Protein AF-A0A0A0KPF2-F1 (afdb_monomer)

Radius of gyration: 15.06 Å; Cα contacts (8 Å, |Δi|>4): 153; chains: 1; bounding box: 34×48×36 Å

Nearest PDB structures (foldseek):
  6j9a-assembly1_A  TM=6.956E-01  e=1.690E-03  Arabidopsis thaliana
  5z00-assembly1_M  TM=6.441E-01  e=2.298E-03  Arabidopsis thaliana
  6fas-assembly2_B  TM=6.500E-01  e=1.640E-02  Arabidopsis thaliana
  7bn9-assembly1_A  TM=4.782E-01  e=2.939E-01  Bacillus subtilis subsp. subtilis str. 168
  5n77-assembly1_E  TM=3.109E-01  e=9.735E+00  Escherichia coli

Mean predicted aligned error: 6.58 Å

Structure (mmCIF, N/CA/C/O backbone):
data_AF-A0A0A0KPF2-F1
#
_entry.id   AF-A0A0A0KPF2-F1
#
loop_
_atom_site.group_PDB
_atom_site.id
_atom_site.type_symbol
_atom_site.label_atom_id
_atom_site.label_alt_id
_atom_site.label_comp_id
_atom_site.label_asym_id
_atom_site.label_entity_id
_atom_site.label_seq_id
_atom_site.pdbx_PDB_ins_code
_atom_site.Cartn_x
_atom_site.Cartn_y
_atom_site.Cartn_z
_atom_site.occupancy
_atom_site.B_iso_or_equiv
_atom_site.auth_seq_id
_atom_site.auth_comp_id
_atom_site.auth_asym_id
_atom_site.auth_atom_id
_atom_site.pdbx_PDB_mode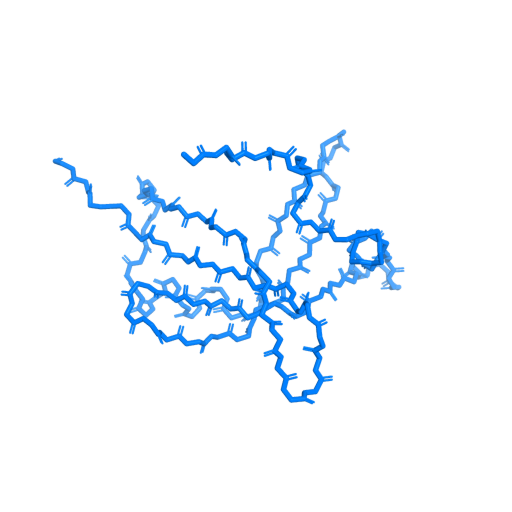l_num
ATOM 1 N N . MET A 1 1 ? 12.315 -27.575 3.3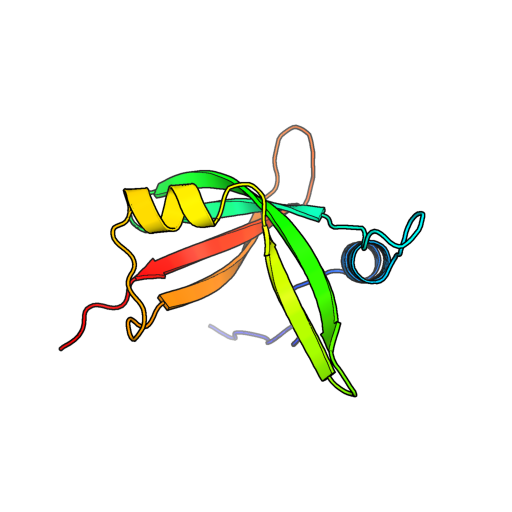94 1.00 36.44 1 MET A N 1
ATOM 2 C CA . MET A 1 1 ? 12.464 -26.263 2.729 1.00 36.44 1 MET A CA 1
ATOM 3 C C . MET A 1 1 ? 13.186 -25.345 3.704 1.00 36.44 1 MET A C 1
ATOM 5 O O . MET A 1 1 ? 12.711 -25.205 4.821 1.00 36.44 1 MET A O 1
ATOM 9 N N . ASN A 1 2 ? 14.367 -24.834 3.345 1.00 40.12 2 ASN A N 1
ATOM 10 C CA . ASN A 1 2 ? 15.137 -23.899 4.174 1.00 40.12 2 ASN A CA 1
ATOM 11 C C . ASN A 1 2 ? 14.712 -22.476 3.804 1.00 40.12 2 ASN A C 1
ATOM 13 O O . ASN A 1 2 ? 15.185 -21.941 2.803 1.00 40.12 2 ASN A O 1
ATOM 17 N N . THR A 1 3 ? 13.802 -21.877 4.566 1.00 47.66 3 THR A N 1
ATOM 18 C CA . THR A 1 3 ? 13.410 -20.482 4.347 1.00 47.66 3 THR A CA 1
ATOM 19 C C . THR A 1 3 ? 14.468 -19.591 4.989 1.00 47.66 3 THR A C 1
ATOM 21 O O . THR A 1 3 ? 14.505 -19.431 6.207 1.00 47.66 3 THR A O 1
ATOM 24 N N . LYS A 1 4 ? 15.391 -19.065 4.180 1.00 47.12 4 LYS A N 1
ATOM 25 C CA . LYS A 1 4 ? 16.388 -18.094 4.640 1.00 47.12 4 LYS A CA 1
ATOM 26 C C . LYS A 1 4 ? 15.697 -16.731 4.699 1.00 47.12 4 LYS A C 1
ATOM 28 O O . LYS A 1 4 ? 15.298 -16.212 3.663 1.00 47.12 4 LYS A O 1
ATOM 33 N N . LEU A 1 5 ? 15.518 -16.178 5.898 1.00 54.41 5 LEU A N 1
ATOM 34 C CA . LEU A 1 5 ? 15.083 -14.792 6.062 1.00 54.41 5 LEU A CA 1
ATOM 35 C C . LEU A 1 5 ? 16.205 -13.893 5.524 1.00 54.41 5 LEU A C 1
ATOM 37 O O . LEU A 1 5 ? 17.283 -13.839 6.111 1.00 54.41 5 LEU A O 1
ATOM 41 N N . LEU A 1 6 ? 15.983 -13.284 4.360 1.00 58.50 6 LEU A N 1
ATOM 42 C CA . LEU A 1 6 ? 17.007 -12.518 3.640 1.00 58.50 6 LEU A CA 1
ATOM 43 C C . LEU A 1 6 ? 17.134 -11.076 4.151 1.00 58.50 6 LEU A C 1
ATOM 45 O O . LEU A 1 6 ? 18.211 -10.501 4.052 1.00 58.50 6 LEU A O 1
ATOM 49 N N . SER A 1 7 ? 16.060 -10.510 4.706 1.00 60.56 7 SER A N 1
ATOM 50 C CA . SER A 1 7 ? 16.003 -9.134 5.203 1.00 60.56 7 SER A CA 1
ATOM 51 C C . SER A 1 7 ? 14.781 -8.947 6.110 1.00 60.56 7 SER A C 1
ATOM 53 O O . SER A 1 7 ? 13.773 -9.631 5.924 1.00 60.56 7 SER A O 1
ATOM 55 N N . PHE A 1 8 ? 14.872 -8.030 7.078 1.00 68.25 8 PHE A N 1
ATOM 56 C CA . PHE A 1 8 ? 13.711 -7.521 7.825 1.00 68.25 8 PHE A CA 1
ATOM 57 C C . PHE A 1 8 ? 13.046 -6.324 7.131 1.00 68.25 8 PHE A C 1
ATOM 59 O O . PHE A 1 8 ? 11.925 -5.964 7.487 1.00 68.25 8 PHE A O 1
ATOM 66 N N . ASP A 1 9 ? 13.711 -5.736 6.136 1.00 82.88 9 ASP A N 1
ATOM 67 C CA . ASP A 1 9 ? 13.198 -4.607 5.375 1.00 82.88 9 ASP A CA 1
ATOM 68 C C . ASP A 1 9 ? 12.483 -5.076 4.113 1.00 82.88 9 ASP A C 1
ATOM 70 O O . ASP A 1 9 ? 12.999 -5.875 3.326 1.00 82.88 9 ASP A O 1
ATOM 74 N N . PHE A 1 10 ? 11.270 -4.557 3.934 1.00 90.12 10 PHE A N 1
ATOM 75 C CA . PHE A 1 10 ? 10.444 -4.832 2.766 1.00 90.12 10 PHE A CA 1
ATOM 76 C C . PHE A 1 10 ? 10.821 -3.965 1.563 1.00 90.12 10 PHE A C 1
ATOM 78 O O . PHE A 1 10 ? 10.478 -4.336 0.445 1.00 90.12 10 PHE A O 1
ATOM 85 N N . ALA A 1 11 ? 11.480 -2.825 1.790 1.00 91.06 11 ALA A N 1
ATOM 86 C CA . ALA A 1 11 ? 11.893 -1.864 0.773 1.00 91.06 11 ALA A CA 1
ATOM 87 C C . ALA A 1 11 ? 13.375 -2.054 0.409 1.00 91.06 11 ALA A C 1
ATOM 89 O O . ALA A 1 11 ? 14.178 -2.451 1.254 1.00 91.06 11 ALA A O 1
ATOM 90 N N . THR A 1 12 ? 13.742 -1.768 -0.840 1.00 91.94 12 THR A N 1
ATOM 91 C CA . THR A 1 12 ? 15.148 -1.666 -1.256 1.00 91.94 12 THR A CA 1
ATOM 92 C C . THR A 1 12 ? 15.777 -0.380 -0.712 1.00 91.94 12 THR A C 1
ATOM 94 O O . THR A 1 12 ? 15.083 0.489 -0.178 1.00 91.94 12 THR A O 1
ATOM 97 N N . GLU A 1 13 ? 17.098 -0.246 -0.838 1.00 91.12 13 GLU A N 1
ATOM 98 C CA . GLU A 1 13 ? 17.807 0.990 -0.479 1.00 91.12 13 GLU A CA 1
ATOM 99 C C . GLU A 1 13 ? 17.274 2.184 -1.285 1.00 91.12 13 GLU A C 1
ATOM 101 O O . GLU A 1 13 ? 16.834 3.164 -0.693 1.00 91.12 13 GLU A O 1
ATOM 106 N N . GLU A 1 14 ? 17.166 2.041 -2.610 1.00 91.06 14 GLU A N 1
ATOM 107 C CA . GLU A 1 14 ? 16.601 3.063 -3.503 1.00 91.06 14 GLU A CA 1
ATOM 108 C C . GLU A 1 14 ? 15.158 3.441 -3.122 1.00 91.06 14 GLU A C 1
ATOM 110 O O . GLU A 1 14 ? 14.820 4.617 -2.990 1.00 91.06 14 GLU A O 1
ATOM 115 N N . GLU A 1 15 ? 14.291 2.457 -2.866 1.00 93.25 15 GLU A N 1
ATOM 116 C CA . GLU A 1 15 ? 12.916 2.718 -2.422 1.00 93.25 15 GLU A CA 1
ATOM 117 C C . GLU A 1 15 ? 12.877 3.432 -1.068 1.00 93.25 15 GLU A C 1
ATOM 119 O O . GLU A 1 15 ? 12.038 4.307 -0.845 1.00 93.25 15 GLU A O 1
ATOM 124 N N . SER A 1 16 ? 13.783 3.069 -0.161 1.00 91.31 16 SER A N 1
ATOM 125 C CA . SER A 1 16 ? 13.891 3.672 1.167 1.00 91.31 16 SER A CA 1
ATOM 126 C C . SER A 1 16 ? 14.369 5.119 1.097 1.00 91.31 16 SER A C 1
ATOM 128 O O . SER A 1 16 ? 13.862 5.960 1.848 1.00 91.31 16 SER A O 1
ATOM 130 N N . GLU A 1 17 ? 15.295 5.426 0.190 1.00 90.88 17 GLU A N 1
ATOM 131 C CA . GLU A 1 17 ? 15.733 6.788 -0.114 1.00 90.88 17 GLU A CA 1
ATOM 132 C C . GLU A 1 17 ? 14.558 7.613 -0.644 1.00 90.88 17 GLU A C 1
ATOM 134 O O . GLU A 1 17 ? 14.186 8.611 -0.020 1.00 90.88 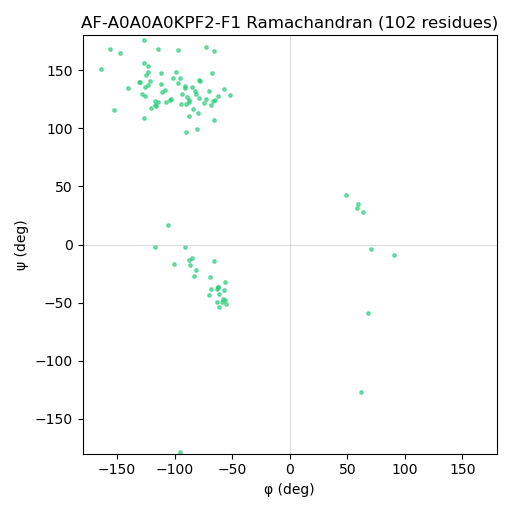17 GLU A O 1
ATOM 139 N N . LEU A 1 18 ? 13.869 7.129 -1.684 1.00 91.19 18 LEU A N 1
ATOM 140 C CA . LEU A 1 18 ? 12.696 7.792 -2.268 1.00 91.19 18 LEU A CA 1
ATOM 141 C C . LEU A 1 18 ? 11.573 8.029 -1.248 1.00 91.19 18 LEU A C 1
ATOM 143 O O . LEU A 1 18 ? 10.917 9.074 -1.260 1.00 91.19 18 LEU A O 1
ATOM 147 N N . LEU A 1 19 ? 11.338 7.067 -0.353 1.00 91.31 19 LEU A N 1
ATOM 148 C CA . LEU A 1 19 ? 10.359 7.177 0.729 1.00 91.31 19 LEU A CA 1
ATOM 149 C C . LEU A 1 19 ? 10.778 8.191 1.803 1.00 91.31 19 LEU A C 1
ATOM 151 O O . LEU A 1 19 ? 9.912 8.769 2.464 1.00 91.31 19 LEU A O 1
ATOM 155 N N . SER A 1 20 ? 12.080 8.407 1.987 1.00 87.69 20 SER A N 1
ATOM 156 C CA . SER A 1 20 ? 12.638 9.346 2.967 1.00 87.69 20 SER A CA 1
ATOM 157 C C . SER A 1 20 ? 12.757 10.776 2.425 1.00 87.69 20 SER A C 1
ATOM 159 O O . SER A 1 20 ? 12.858 11.727 3.209 1.00 87.69 20 SER A O 1
ATOM 161 N N . GLU A 1 21 ? 12.703 10.952 1.105 1.00 82.38 21 GLU A N 1
ATOM 162 C CA . GLU A 1 21 ? 12.784 12.250 0.445 1.00 82.38 21 GLU A CA 1
ATOM 163 C C . GLU A 1 21 ? 11.575 13.165 0.714 1.00 82.38 21 GLU A C 1
ATOM 165 O O . GLU A 1 21 ? 10.414 12.758 0.847 1.00 82.38 21 GLU A O 1
ATOM 170 N N . GLN A 1 22 ? 11.849 14.470 0.747 1.00 74.38 22 GLN A N 1
ATOM 171 C CA . GLN A 1 22 ? 10.837 15.517 0.870 1.00 74.38 22 GLN A CA 1
ATOM 172 C C . GLN A 1 22 ? 11.035 16.554 -0.229 1.00 74.38 22 GLN A C 1
ATOM 174 O O . GLN A 1 22 ? 12.119 17.108 -0.378 1.00 74.38 22 GLN A O 1
ATOM 179 N N . GLU A 1 23 ? 9.964 16.875 -0.946 1.00 60.19 23 GLU A N 1
ATOM 180 C CA . GLU A 1 23 ? 9.950 17.909 -1.973 1.00 60.19 23 GLU A CA 1
ATOM 181 C C . GLU A 1 23 ? 8.992 19.025 -1.548 1.00 60.19 23 GLU A C 1
ATOM 183 O O . GLU A 1 23 ? 7.802 18.795 -1.349 1.00 60.19 23 GLU A O 1
ATOM 188 N N . ASN A 1 24 ? 9.491 20.254 -1.377 1.00 58.50 24 ASN A N 1
ATOM 189 C CA . ASN A 1 24 ? 8.664 21.431 -1.065 1.00 58.50 24 ASN A CA 1
ATOM 190 C C . ASN A 1 24 ? 7.669 21.225 0.101 1.00 58.50 24 ASN A C 1
ATOM 192 O O . ASN A 1 24 ? 6.520 21.656 0.032 1.00 58.50 24 ASN A O 1
ATOM 196 N N . LYS A 1 25 ? 8.114 20.571 1.188 1.00 62.12 25 LYS A N 1
ATOM 197 C CA . LYS A 1 25 ? 7.309 20.174 2.371 1.00 62.12 25 LYS A CA 1
ATOM 198 C C . LYS A 1 25 ? 6.292 19.049 2.127 1.00 62.12 25 LYS A C 1
ATOM 200 O O . LYS A 1 25 ? 5.684 18.576 3.087 1.00 62.12 25 LYS A O 1
ATOM 205 N N . ASN A 1 26 ? 6.148 18.569 0.895 1.00 65.44 26 ASN A N 1
ATOM 206 C CA . ASN A 1 26 ? 5.416 17.352 0.582 1.00 65.44 26 ASN A CA 1
ATOM 207 C C . ASN A 1 26 ? 6.374 16.162 0.625 1.00 65.44 26 ASN A C 1
ATOM 209 O O . ASN A 1 26 ? 7.360 16.095 -0.102 1.00 65.44 26 ASN A O 1
ATOM 213 N N . LYS A 1 27 ? 6.077 15.188 1.484 1.00 68.69 27 LYS A N 1
ATOM 214 C CA . LYS A 1 27 ? 6.820 13.923 1.508 1.00 68.69 27 LYS A CA 1
ATOM 215 C C . LYS A 1 27 ? 6.630 13.220 0.161 1.00 68.69 27 LYS A C 1
ATOM 217 O O . LYS A 1 27 ? 5.470 13.064 -0.269 1.00 68.69 27 LYS A O 1
ATOM 222 N N . ARG A 1 28 ? 7.734 12.833 -0.490 1.00 80.75 28 ARG A N 1
ATOM 223 C CA . ARG A 1 28 ? 7.686 11.973 -1.678 1.00 80.75 28 ARG A CA 1
ATOM 224 C C . ARG A 1 28 ? 7.164 10.593 -1.269 1.00 80.75 28 ARG A C 1
ATOM 226 O O . ARG A 1 28 ? 6.953 10.286 -0.094 1.00 80.75 28 ARG A O 1
ATOM 233 N N . GLY A 1 29 ? 6.803 9.816 -2.272 1.00 89.25 29 GLY A N 1
ATOM 234 C CA . GLY A 1 29 ? 6.311 8.463 -2.106 1.00 89.25 29 GLY A CA 1
ATOM 235 C C . GLY A 1 29 ? 6.545 7.680 -3.379 1.00 89.25 29 GLY A C 1
ATOM 236 O O . GLY A 1 29 ? 6.842 8.263 -4.424 1.00 89.25 29 GLY A O 1
ATOM 237 N N . ILE A 1 30 ? 6.373 6.374 -3.279 1.00 93.38 30 ILE A N 1
ATOM 238 C CA . ILE A 1 30 ? 6.458 5.456 -4.411 1.00 93.38 30 ILE A CA 1
ATOM 239 C C . ILE A 1 30 ? 5.070 4.889 -4.697 1.00 93.38 30 ILE A C 1
ATOM 241 O O . ILE A 1 30 ? 4.246 4.739 -3.791 1.00 93.38 30 ILE A O 1
ATOM 245 N N . ASN A 1 31 ? 4.784 4.608 -5.964 1.00 93.75 31 ASN A N 1
ATOM 246 C CA . ASN A 1 31 ? 3.529 3.977 -6.353 1.00 93.75 31 ASN A CA 1
ATOM 247 C C . ASN A 1 31 ? 3.697 2.461 -6.283 1.00 93.75 31 ASN A C 1
ATOM 249 O O . ASN A 1 31 ? 4.393 1.871 -7.107 1.00 93.75 31 ASN A O 1
ATOM 253 N N . VAL A 1 32 ? 3.024 1.837 -5.324 1.00 95.06 32 VAL A N 1
ATOM 254 C CA . VAL A 1 32 ? 2.995 0.382 -5.165 1.00 95.06 32 VAL A CA 1
ATOM 255 C C . VAL A 1 32 ? 1.689 -0.164 -5.717 1.00 95.06 32 VAL A C 1
ATOM 257 O O . VAL A 1 32 ? 0.633 0.464 -5.593 1.00 95.06 32 VAL A O 1
ATOM 260 N N . MET A 1 33 ? 1.761 -1.333 -6.341 1.00 95.38 33 MET A N 1
ATOM 261 C CA . MET A 1 33 ? 0.566 -2.076 -6.717 1.00 95.38 33 MET A CA 1
ATOM 262 C C . MET A 1 33 ? 0.077 -2.849 -5.494 1.00 95.38 33 MET A C 1
ATOM 264 O O . MET A 1 33 ? 0.861 -3.470 -4.779 1.00 95.38 33 MET A O 1
ATOM 268 N N . VAL A 1 34 ? -1.216 -2.748 -5.225 1.00 95.25 34 VAL A N 1
ATOM 269 C CA . VAL A 1 34 ? -1.898 -3.414 -4.126 1.00 95.25 34 VAL A CA 1
ATOM 270 C C . VAL A 1 34 ? -2.870 -4.419 -4.718 1.00 95.25 34 VAL A C 1
ATOM 272 O O . VAL A 1 34 ? -3.744 -4.033 -5.491 1.00 95.25 34 VAL A O 1
ATOM 275 N N . LEU A 1 35 ? -2.721 -5.682 -4.337 1.00 94.88 35 LEU A N 1
ATOM 276 C CA . LEU A 1 35 ? -3.623 -6.773 -4.677 1.00 94.88 35 LEU A CA 1
ATOM 277 C C . LEU A 1 35 ? -4.497 -7.085 -3.461 1.00 94.88 35 LEU A C 1
ATOM 279 O O . LEU A 1 35 ? -3.974 -7.323 -2.372 1.00 94.88 35 LEU A O 1
ATOM 283 N N . ASP A 1 36 ? -5.814 -7.071 -3.621 1.00 90.00 36 ASP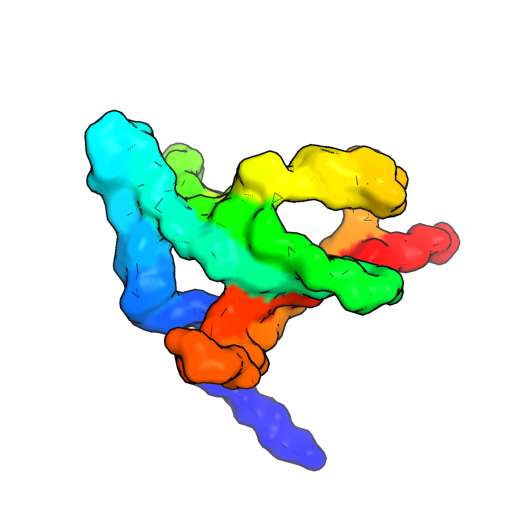 A N 1
ATOM 284 C CA . ASP A 1 36 ? -6.733 -7.429 -2.537 1.00 90.00 36 ASP A CA 1
ATOM 285 C C . ASP A 1 36 ? -7.181 -8.900 -2.570 1.00 90.00 36 ASP A C 1
ATOM 287 O O . ASP A 1 36 ? -6.745 -9.703 -3.397 1.00 90.00 36 ASP A O 1
ATOM 291 N N . ASP A 1 37 ? -8.044 -9.262 -1.624 1.00 84.38 37 ASP A N 1
ATOM 292 C CA . ASP A 1 37 ? -8.533 -10.620 -1.382 1.00 84.38 37 ASP A CA 1
ATOM 293 C C . ASP A 1 37 ? -9.396 -11.194 -2.517 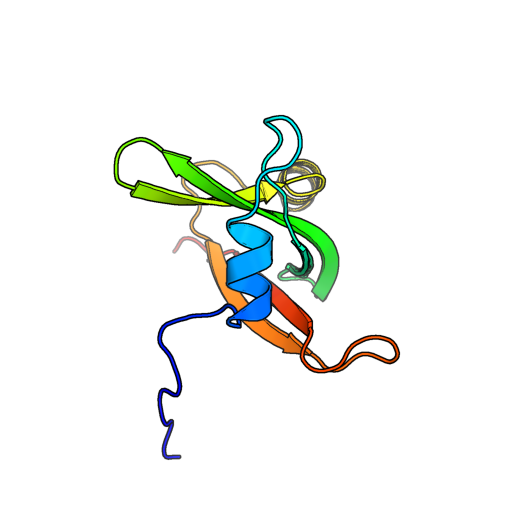1.00 84.38 37 ASP A C 1
ATOM 295 O O . ASP A 1 37 ? -9.593 -12.408 -2.582 1.00 84.38 37 ASP A O 1
ATOM 299 N N . VAL A 1 38 ? -9.865 -10.353 -3.443 1.00 88.06 38 VAL A N 1
ATOM 300 C CA . VAL A 1 38 ? -10.548 -10.782 -4.674 1.00 88.06 38 VAL A CA 1
ATOM 301 C C . VAL A 1 38 ? -9.671 -10.632 -5.918 1.00 88.06 38 VAL A C 1
ATOM 303 O O . VAL A 1 38 ? -10.181 -10.691 -7.038 1.00 88.06 38 VAL A O 1
ATOM 306 N N . LEU A 1 39 ? -8.358 -10.479 -5.723 1.00 89.62 39 LEU A N 1
ATOM 307 C CA . LEU A 1 39 ? -7.340 -10.362 -6.767 1.00 89.62 39 LEU A CA 1
ATOM 308 C C . LEU A 1 39 ? -7.494 -9.114 -7.648 1.00 89.62 39 LEU A C 1
ATOM 310 O O . LEU A 1 39 ? -7.094 -9.121 -8.812 1.00 89.62 39 LEU A O 1
ATOM 314 N N . GLU A 1 40 ? -8.066 -8.034 -7.116 1.00 92.94 40 GLU A N 1
ATOM 315 C CA . GLU A 1 40 ? -8.123 -6.766 -7.836 1.00 92.94 40 GLU A CA 1
ATOM 316 C C . GLU A 1 40 ? -6.863 -5.937 -7.568 1.00 92.94 40 GLU A C 1
ATOM 318 O O . GLU A 1 40 ? -6.532 -5.637 -6.420 1.00 92.94 40 GLU A O 1
ATOM 323 N N . GLU A 1 41 ? -6.172 -5.550 -8.642 1.00 93.25 41 GLU A N 1
ATOM 324 C CA . GLU A 1 41 ? -4.971 -4.716 -8.581 1.00 93.25 41 GLU A CA 1
ATOM 325 C C . GLU A 1 41 ? -5.329 -3.222 -8.537 1.00 93.25 41 GLU A C 1
ATOM 327 O O . GLU A 1 41 ? -6.174 -2.727 -9.292 1.00 93.25 41 GLU A O 1
ATOM 332 N N . ARG A 1 42 ? -4.662 -2.471 -7.656 1.00 92.94 42 ARG A N 1
ATOM 333 C CA . ARG A 1 42 ? -4.821 -1.018 -7.514 1.00 92.94 42 ARG A CA 1
ATOM 334 C C . ARG A 1 42 ? -3.488 -0.341 -7.265 1.00 92.94 42 ARG A C 1
ATOM 336 O O . ARG A 1 42 ? -2.733 -0.744 -6.389 1.00 92.94 42 ARG A O 1
ATOM 343 N N . MET A 1 43 ? -3.240 0.759 -7.965 1.00 94.19 43 MET A N 1
ATOM 344 C CA . MET A 1 43 ? -2.082 1.605 -7.685 1.00 94.19 43 MET A CA 1
ATOM 345 C C . MET A 1 43 ? -2.352 2.487 -6.466 1.00 94.19 43 MET A C 1
ATOM 347 O O . MET A 1 43 ? -3.347 3.209 -6.418 1.00 94.19 43 MET A O 1
ATOM 351 N N . VAL A 1 44 ? -1.468 2.435 -5.475 1.00 95.06 44 VAL A N 1
ATOM 352 C CA . VAL A 1 44 ? -1.558 3.193 -4.222 1.00 95.06 44 VAL A CA 1
ATOM 353 C C . VAL A 1 44 ? -0.226 3.888 -3.976 1.00 95.06 44 VAL A C 1
ATOM 355 O O . VAL A 1 44 ? 0.840 3.320 -4.197 1.00 95.06 44 VAL A O 1
ATOM 358 N N . CYS A 1 45 ? -0.271 5.130 -3.500 1.00 94.69 45 CYS A N 1
ATOM 359 C CA . CYS A 1 45 ? 0.948 5.841 -3.135 1.00 94.69 45 CYS A CA 1
ATOM 360 C C . CYS A 1 45 ? 1.352 5.451 -1.709 1.00 94.69 45 CYS A C 1
ATOM 362 O O . CYS A 1 45 ? 0.617 5.729 -0.760 1.00 94.69 45 CYS A O 1
ATOM 364 N N . LEU A 1 46 ? 2.514 4.821 -1.559 1.00 95.25 46 LEU A N 1
ATOM 365 C CA . LEU A 1 46 ? 3.138 4.548 -0.271 1.00 95.25 46 LEU A CA 1
ATOM 366 C C . LEU A 1 46 ? 4.026 5.731 0.113 1.00 95.25 46 LEU A C 1
ATOM 368 O O . LEU A 1 46 ? 4.901 6.141 -0.651 1.00 95.25 46 LEU A O 1
ATOM 372 N N . LYS A 1 47 ? 3.816 6.271 1.313 1.00 92.81 47 LYS A N 1
ATOM 373 C CA . LYS A 1 47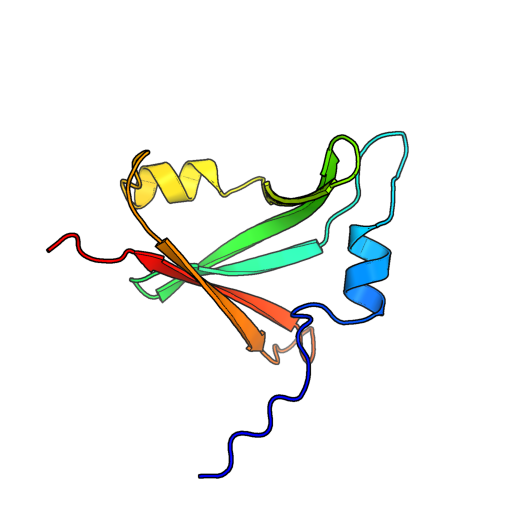 ? 4.651 7.333 1.887 1.00 92.81 47 LYS A CA 1
ATOM 374 C C . LYS A 1 47 ? 5.212 6.911 3.229 1.00 92.81 47 LYS A C 1
ATOM 376 O O . LYS A 1 47 ? 4.524 6.242 3.995 1.00 92.81 47 LYS A O 1
ATOM 381 N N . LYS A 1 48 ? 6.411 7.387 3.560 1.00 91.50 48 LYS A N 1
ATOM 382 C CA . LYS A 1 48 ? 6.988 7.256 4.899 1.00 91.50 48 LYS A CA 1
ATOM 383 C C . LYS A 1 48 ? 6.900 8.589 5.624 1.00 91.50 48 LYS A C 1
ATOM 385 O O . LYS A 1 48 ? 7.313 9.630 5.120 1.00 91.50 48 LYS A O 1
ATOM 390 N N . TRP A 1 49 ? 6.282 8.597 6.796 1.00 88.12 49 TRP A N 1
ATOM 391 C CA . TRP A 1 49 ? 6.043 9.790 7.590 1.00 88.12 49 TRP A CA 1
ATOM 392 C C . TRP A 1 49 ? 6.781 9.701 8.919 1.00 88.12 49 TRP A C 1
ATOM 394 O O . TRP A 1 49 ? 6.511 8.826 9.728 1.00 88.12 49 TRP A O 1
ATOM 404 N N . LYS A 1 50 ? 7.636 10.686 9.198 1.00 84.00 50 LYS A N 1
ATOM 405 C CA . LYS A 1 50 ? 8.131 10.916 10.557 1.00 84.00 50 LYS A CA 1
ATOM 406 C C . LYS A 1 50 ? 7.038 11.550 11.424 1.00 84.00 50 LYS A C 1
ATOM 408 O O . LYS A 1 50 ? 6.531 12.616 11.059 1.00 84.00 50 LYS A O 1
ATOM 413 N N . ILE A 1 51 ? 6.674 10.896 12.526 1.00 82.00 51 ILE A N 1
ATOM 414 C CA . ILE A 1 51 ? 5.745 11.390 13.551 1.00 82.00 51 ILE A CA 1
ATOM 415 C C . ILE A 1 51 ? 6.458 11.293 14.904 1.00 82.00 51 ILE A C 1
ATOM 417 O O . ILE A 1 51 ? 6.700 10.204 15.421 1.00 82.00 51 ILE A O 1
ATOM 421 N N . GLY A 1 52 ? 6.822 12.445 15.476 1.00 83.75 52 GLY A N 1
ATOM 422 C CA . GLY A 1 52 ? 7.652 12.498 16.681 1.00 83.75 52 GLY A CA 1
ATOM 423 C C . GLY A 1 52 ? 9.032 11.874 16.445 1.00 83.75 52 GLY A C 1
ATOM 424 O O . GLY A 1 52 ? 9.735 12.243 15.501 1.00 83.75 52 GLY A O 1
ATOM 425 N N . SER A 1 53 ? 9.417 10.930 17.305 1.00 84.75 53 SER A N 1
ATOM 426 C CA . SER A 1 53 ? 10.627 10.113 17.144 1.00 84.75 53 SER A CA 1
ATOM 427 C C . SER A 1 53 ? 10.424 8.882 16.255 1.00 84.75 53 SER A C 1
ATOM 429 O O . SER A 1 53 ? 11.409 8.250 15.887 1.00 84.75 53 SER A O 1
ATOM 431 N N . GLY A 1 54 ? 9.176 8.541 15.921 1.00 84.94 54 GLY A N 1
ATOM 432 C CA . GLY A 1 54 ? 8.829 7.355 15.148 1.00 84.94 54 GLY A CA 1
ATOM 433 C C . GLY A 1 54 ? 8.641 7.630 13.660 1.00 84.94 54 GLY A C 1
ATOM 434 O O . GLY A 1 54 ? 8.506 8.772 13.208 1.00 84.94 54 GLY A O 1
ATOM 435 N N . GLU A 1 55 ? 8.585 6.542 12.903 1.00 85.94 55 GLU A N 1
ATOM 436 C CA . GLU A 1 55 ? 8.294 6.533 11.475 1.00 85.94 55 GLU A CA 1
ATOM 437 C C . GLU A 1 55 ? 7.087 5.629 11.229 1.00 85.94 55 GLU A C 1
ATOM 439 O O . GLU A 1 55 ? 6.973 4.555 11.815 1.00 85.94 55 GLU A O 1
ATOM 444 N N . VAL A 1 56 ? 6.171 6.072 10.377 1.00 89.31 56 VAL A N 1
ATOM 445 C CA . VAL A 1 56 ? 4.983 5.315 9.975 1.00 89.31 56 VAL A CA 1
ATOM 446 C C . VAL A 1 56 ? 4.857 5.322 8.465 1.00 89.31 56 VAL A C 1
ATOM 448 O O . VAL A 1 56 ? 5.083 6.342 7.816 1.00 89.31 56 VAL A O 1
ATOM 451 N N . TYR A 1 57 ? 4.472 4.181 7.909 1.00 91.19 57 TYR A N 1
ATOM 452 C CA . TYR A 1 57 ? 4.138 4.059 6.499 1.00 91.19 57 TYR A CA 1
ATOM 453 C C . TYR A 1 57 ? 2.644 4.315 6.294 1.00 91.19 57 TYR A C 1
ATOM 455 O O . TYR A 1 57 ? 1.809 3.839 7.061 1.00 91.19 57 TYR A O 1
ATOM 463 N N . CYS A 1 58 ? 2.306 5.084 5.264 1.00 92.06 58 CYS A N 1
ATOM 464 C CA . CYS A 1 58 ? 0.940 5.489 4.957 1.00 92.06 58 CYS A CA 1
ATOM 465 C C . CYS A 1 58 ? 0.591 5.120 3.513 1.00 92.06 58 CYS A C 1
ATOM 467 O O . CYS A 1 58 ? 1.303 5.509 2.585 1.00 92.06 58 CYS A O 1
ATOM 469 N N . LEU A 1 59 ? -0.529 4.418 3.335 1.00 93.31 59 LEU A N 1
ATOM 470 C CA . LEU A 1 59 ? -1.143 4.144 2.037 1.00 93.31 59 LEU A CA 1
ATOM 471 C C . LEU A 1 59 ? -2.094 5.293 1.672 1.00 93.31 59 LEU A C 1
ATOM 473 O O . LEU A 1 59 ? -3.003 5.618 2.432 1.00 93.31 59 LEU A O 1
ATOM 477 N N . MET A 1 60 ? -1.871 5.928 0.520 1.00 90.56 60 MET A N 1
ATOM 478 C CA . MET A 1 60 ? -2.511 7.187 0.111 1.00 90.56 60 MET A CA 1
ATOM 479 C C . MET A 1 60 ? -3.188 7.094 -1.274 1.00 90.56 60 MET A C 1
ATOM 481 O O . MET A 1 60 ? -3.081 6.093 -1.982 1.00 90.56 60 MET A O 1
ATOM 485 N N . THR A 1 61 ? -3.870 8.174 -1.680 1.00 87.25 61 THR A N 1
ATOM 486 C CA . THR A 1 61 ? -4.536 8.393 -2.989 1.00 87.25 61 THR A CA 1
ATOM 487 C C . THR A 1 61 ? -5.759 7.510 -3.253 1.00 87.25 61 THR A C 1
ATOM 489 O O . THR A 1 61 ? -6.854 8.036 -3.429 1.00 87.25 61 THR A O 1
ATOM 492 N N . HIS A 1 62 ? -5.613 6.186 -3.234 1.00 90.06 62 HIS A N 1
ATOM 493 C CA . HIS A 1 62 ? -6.690 5.235 -3.553 1.00 90.06 62 HIS A CA 1
ATOM 494 C C . HIS A 1 62 ? -7.091 4.330 -2.382 1.00 90.06 62 HIS A C 1
ATOM 496 O O . HIS A 1 62 ? -8.051 3.569 -2.498 1.00 90.06 62 HIS A O 1
ATOM 502 N N . TRP A 1 63 ? -6.413 4.461 -1.237 1.00 91.81 63 TRP A N 1
ATOM 503 C CA . TRP A 1 63 ? -6.700 3.687 -0.028 1.00 91.81 63 TRP A CA 1
ATOM 504 C C . TRP A 1 63 ? -8.165 3.805 0.427 1.00 91.81 63 TRP A C 1
ATOM 506 O O . TRP A 1 63 ? -8.835 2.790 0.578 1.00 91.81 63 TRP A O 1
ATOM 516 N N . ASN A 1 64 ? -8.700 5.024 0.563 1.00 91.38 64 ASN A N 1
ATOM 517 C CA . ASN A 1 64 ? -10.073 5.224 1.054 1.00 91.38 64 ASN A CA 1
ATOM 518 C C . ASN A 1 64 ? -11.127 4.586 0.137 1.00 91.38 64 ASN A C 1
ATOM 520 O O . ASN A 1 64 ? -12.036 3.918 0.617 1.00 91.38 64 ASN A O 1
ATOM 524 N N . SER A 1 65 ? -10.969 4.722 -1.184 1.00 91.25 65 SER A N 1
ATOM 525 C CA . SER A 1 65 ? -11.879 4.095 -2.153 1.00 91.25 65 SER A CA 1
ATOM 526 C C . SER A 1 65 ? -11.858 2.568 -2.049 1.00 91.25 65 SER A C 1
ATOM 528 O O . SER A 1 65 ? -12.895 1.921 -2.184 1.00 91.25 65 SER A O 1
ATOM 530 N N . MET A 1 66 ? -10.690 1.981 -1.786 1.00 89.88 66 MET A N 1
ATOM 531 C CA . MET A 1 66 ? -10.559 0.543 -1.575 1.00 89.88 66 MET A CA 1
ATOM 532 C C . MET A 1 66 ? -11.199 0.104 -0.252 1.00 89.88 66 MET A C 1
ATOM 534 O O . MET A 1 66 ? -11.934 -0.879 -0.243 1.00 89.88 66 MET A O 1
ATOM 538 N N . VAL A 1 67 ? -10.987 0.852 0.836 1.00 90.81 67 VAL A N 1
ATOM 539 C CA . VAL A 1 67 ? -11.637 0.622 2.139 1.00 90.81 67 VAL A CA 1
ATOM 540 C C . VAL A 1 67 ? -13.158 0.622 1.997 1.00 90.81 67 VAL A C 1
ATOM 542 O O . VAL A 1 67 ? -13.811 -0.312 2.460 1.00 90.81 67 VAL A O 1
ATOM 545 N N . GLU A 1 68 ? -13.718 1.612 1.301 1.00 92.19 68 GLU A N 1
ATOM 546 C CA . GLU A 1 68 ? -15.156 1.701 1.028 1.00 92.19 68 GLU A CA 1
ATOM 547 C C . GLU A 1 68 ? -15.647 0.525 0.177 1.00 92.19 68 GLU A C 1
ATOM 549 O O . GLU A 1 68 ? -16.611 -0.146 0.549 1.00 92.19 68 GLU A O 1
ATOM 554 N N . LYS A 1 69 ? -14.959 0.220 -0.932 1.00 90.94 69 LYS A N 1
ATOM 555 C CA . LYS A 1 69 ? -15.336 -0.871 -1.845 1.00 90.94 69 LYS A CA 1
ATOM 556 C C . LYS A 1 69 ? -15.297 -2.243 -1.168 1.00 90.94 69 LYS A C 1
ATOM 558 O O . LYS A 1 69 ? -16.131 -3.094 -1.470 1.00 90.94 69 LYS A O 1
ATOM 563 N N . ARG A 1 70 ? -14.330 -2.469 -0.277 1.00 88.75 70 ARG A N 1
ATOM 564 C CA . ARG A 1 70 ? -14.145 -3.735 0.451 1.00 88.75 70 ARG A CA 1
ATOM 565 C C . ARG A 1 70 ? -14.888 -3.781 1.783 1.00 88.75 70 ARG A C 1
ATOM 567 O O . ARG A 1 70 ? -14.863 -4.805 2.459 1.00 88.75 70 ARG A O 1
ATOM 574 N N . GLY A 1 71 ? -15.566 -2.695 2.158 1.00 89.56 71 GLY A N 1
ATOM 575 C CA . GLY A 1 71 ? -16.295 -2.605 3.418 1.00 89.56 71 GLY A CA 1
ATOM 576 C C . GLY A 1 71 ? -15.395 -2.816 4.636 1.00 89.56 71 GLY A C 1
ATOM 577 O O . GLY A 1 71 ? -15.839 -3.428 5.608 1.00 89.56 71 GLY A O 1
ATOM 578 N N . LEU A 1 72 ? -14.139 -2.357 4.562 1.00 89.50 72 LEU A N 1
ATOM 579 C CA . LEU A 1 72 ? -13.203 -2.402 5.682 1.00 89.50 72 LEU A CA 1
ATOM 580 C C . LEU A 1 72 ? -13.640 -1.402 6.756 1.00 89.50 72 LEU A C 1
ATOM 582 O O . LEU A 1 72 ? -13.950 -0.246 6.459 1.00 89.50 72 LEU A O 1
ATOM 586 N N . LYS A 1 73 ? -13.674 -1.845 8.013 1.00 90.94 73 LYS A N 1
ATOM 587 C CA . LYS A 1 73 ? -14.129 -1.043 9.156 1.00 90.94 73 LYS A CA 1
ATOM 588 C C . LYS A 1 73 ? -13.058 -0.949 10.233 1.00 90.94 73 LYS A C 1
ATOM 590 O O . LYS A 1 73 ? -12.221 -1.830 10.393 1.00 90.94 73 LYS A O 1
ATOM 595 N N . SER A 1 74 ? -13.114 0.129 11.012 1.00 91.31 74 SER A N 1
ATOM 596 C CA . SER A 1 74 ? -12.266 0.273 12.196 1.00 91.31 74 SER A CA 1
ATOM 597 C C . SER A 1 74 ? -12.480 -0.901 13.154 1.00 91.31 74 SER A C 1
ATOM 599 O O . SER A 1 74 ? -13.621 -1.246 13.457 1.00 91.31 74 SER A O 1
ATOM 601 N N . GLY A 1 75 ? -11.383 -1.466 13.657 1.00 90.19 75 GLY A N 1
ATOM 602 C CA . GLY A 1 75 ? -11.391 -2.641 14.531 1.00 90.19 75 GLY A CA 1
ATOM 603 C C . GLY A 1 75 ? -11.299 -3.976 13.792 1.00 90.19 75 GLY A C 1
ATOM 604 O O . GLY A 1 75 ? -11.103 -4.994 14.444 1.00 90.19 75 GLY A O 1
ATOM 605 N N . GLU A 1 76 ? -11.399 -3.986 12.460 1.00 89.56 76 GLU A N 1
ATOM 606 C CA . GLU A 1 76 ? -11.086 -5.178 11.674 1.00 89.56 76 GLU A CA 1
ATOM 607 C C . GLU A 1 76 ? -9.574 -5.333 11.512 1.00 89.56 76 GLU A C 1
ATOM 609 O O . GLU A 1 76 ? -8.844 -4.360 11.302 1.00 89.56 76 GLU A O 1
ATOM 614 N N . GLU A 1 77 ? -9.112 -6.578 11.581 1.00 90.62 77 GLU A N 1
ATOM 615 C CA . GLU A 1 77 ? -7.723 -6.917 11.317 1.00 90.62 77 GLU A CA 1
ATOM 616 C C . GLU A 1 77 ? -7.525 -7.251 9.838 1.00 90.62 77 GLU A C 1
ATOM 618 O O . GLU A 1 77 ? -8.282 -8.004 9.218 1.00 90.62 77 GLU A O 1
ATOM 623 N N . ILE A 1 78 ? -6.460 -6.690 9.276 1.00 90.69 78 ILE A N 1
ATOM 624 C CA . ILE A 1 78 ? -5.989 -6.991 7.930 1.00 90.69 78 ILE A CA 1
ATOM 625 C C . ILE A 1 78 ? -4.530 -7.413 8.017 1.00 90.69 78 ILE A C 1
ATOM 627 O O . ILE A 1 78 ? -3.765 -6.892 8.830 1.00 90.69 78 ILE A O 1
ATOM 631 N N . GLN A 1 79 ? -4.128 -8.330 7.150 1.00 91.88 79 GLN A N 1
ATOM 632 C CA . GLN A 1 79 ? -2.723 -8.614 6.914 1.00 91.88 79 GLN A CA 1
ATOM 633 C C . GLN A 1 79 ? -2.253 -7.859 5.682 1.00 91.88 79 GLN A C 1
ATOM 635 O O . GLN A 1 79 ? -2.950 -7.805 4.666 1.00 91.88 79 GLN A O 1
ATOM 640 N N . VAL A 1 80 ? -1.050 -7.305 5.784 1.00 92.50 80 VAL A N 1
ATOM 641 C CA . VAL A 1 80 ? -0.348 -6.664 4.678 1.00 92.50 80 VAL A CA 1
ATOM 642 C C . VAL A 1 80 ? 0.925 -7.453 4.431 1.00 92.50 80 VAL A C 1
ATOM 644 O O . VAL A 1 80 ? 1.774 -7.560 5.315 1.00 92.50 80 VAL A O 1
ATOM 647 N N . TRP A 1 81 ? 1.057 -7.995 3.230 1.00 93.81 81 TRP A N 1
ATOM 648 C CA . TRP A 1 81 ? 2.242 -8.726 2.798 1.00 93.81 81 TRP A CA 1
ATOM 649 C C . TRP A 1 81 ? 2.956 -7.920 1.728 1.00 93.81 81 TRP A C 1
ATOM 651 O O . TRP A 1 81 ? 2.303 -7.380 0.843 1.00 93.81 81 TRP A O 1
ATOM 661 N N . SER A 1 82 ? 4.282 -7.848 1.783 1.00 93.44 82 SER A N 1
ATOM 662 C CA . SER A 1 82 ? 5.075 -7.308 0.680 1.00 93.44 82 SER A CA 1
ATOM 663 C C . SER A 1 82 ? 5.557 -8.440 -0.219 1.00 93.44 82 SER A C 1
ATOM 665 O O . SER A 1 82 ? 5.877 -9.533 0.253 1.00 93.44 82 SER A O 1
ATOM 667 N N . PHE A 1 83 ? 5.602 -8.185 -1.521 1.00 93.12 83 PHE A N 1
ATOM 668 C CA . PHE A 1 83 ? 6.190 -9.091 -2.498 1.00 93.12 83 PHE A CA 1
ATOM 669 C C . PHE A 1 83 ? 6.811 -8.304 -3.652 1.00 93.12 83 PHE A C 1
ATOM 671 O O . PHE A 1 83 ? 6.571 -7.106 -3.813 1.00 93.12 83 PHE A O 1
ATOM 678 N N . ARG A 1 84 ? 7.648 -8.986 -4.435 1.00 93.12 84 ARG A N 1
ATOM 679 C CA . ARG A 1 84 ? 8.305 -8.433 -5.621 1.00 93.12 84 ARG A CA 1
ATOM 680 C C . ARG A 1 84 ? 7.681 -9.045 -6.863 1.00 93.12 84 ARG A C 1
ATOM 682 O O . ARG A 1 84 ? 7.489 -10.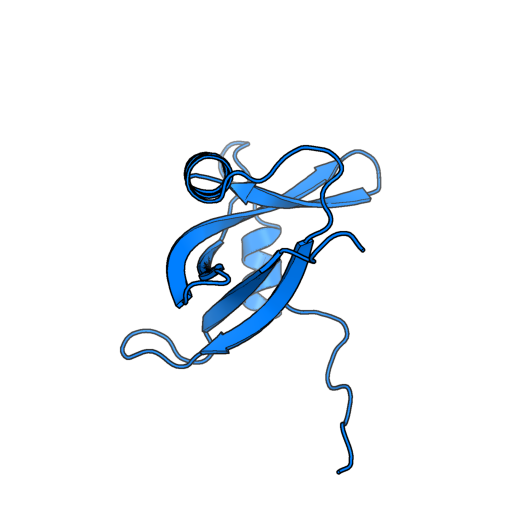261 -6.898 1.00 93.12 84 ARG A O 1
ATOM 689 N N . LYS A 1 85 ? 7.352 -8.211 -7.843 1.00 90.81 85 LYS A N 1
ATOM 690 C CA . LYS A 1 85 ? 6.814 -8.628 -9.138 1.00 90.81 85 LYS A CA 1
ATOM 691 C C . LYS A 1 85 ? 7.692 -8.038 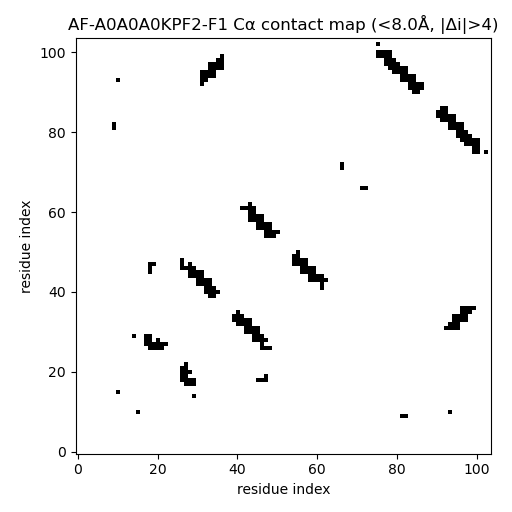-10.232 1.00 90.81 85 LYS A C 1
ATOM 693 O O . LYS A 1 85 ? 8.092 -6.881 -10.134 1.00 90.81 85 LYS A O 1
ATOM 698 N N . ASP A 1 86 ? 8.011 -8.853 -11.223 1.00 92.25 86 ASP A N 1
ATOM 699 C CA . ASP A 1 86 ? 8.650 -8.375 -12.441 1.00 92.25 86 ASP A CA 1
ATOM 700 C C . ASP A 1 86 ? 7.535 -8.107 -13.453 1.00 92.25 86 ASP A C 1
ATOM 702 O O . ASP A 1 86 ? 6.761 -9.015 -13.773 1.00 92.25 86 ASP A O 1
ATOM 706 N N . ASP A 1 87 ? 7.451 -6.867 -13.924 1.00 84.88 87 ASP A N 1
ATOM 707 C CA . ASP A 1 87 ? 6.489 -6.420 -14.929 1.00 84.88 87 ASP A CA 1
ATOM 708 C C . ASP A 1 87 ? 7.241 -6.011 -16.210 1.00 84.88 87 ASP A C 1
ATOM 710 O O . ASP A 1 87 ? 8.464 -5.871 -16.205 1.00 84.88 87 ASP A O 1
ATOM 714 N N . GLU A 1 88 ? 6.523 -5.801 -17.319 1.00 86.00 88 GLU A N 1
ATOM 715 C CA . GLU A 1 88 ? 7.134 -5.433 -18.613 1.00 86.00 88 GLU A CA 1
ATOM 716 C C . GLU A 1 88 ? 7.993 -4.157 -18.532 1.00 86.00 88 GLU A C 1
ATOM 718 O O . GLU A 1 88 ? 9.009 -4.053 -19.220 1.00 86.00 88 GLU A O 1
ATOM 723 N N . ASP A 1 89 ? 7.610 -3.224 -17.655 1.00 81.00 89 ASP A N 1
ATOM 724 C CA . ASP A 1 89 ? 8.238 -1.909 -17.505 1.00 81.00 89 ASP A CA 1
ATOM 725 C C . ASP A 1 89 ? 9.217 -1.811 -16.317 1.00 81.00 89 ASP A C 1
ATOM 727 O O . ASP A 1 89 ? 10.010 -0.870 -16.247 1.00 81.00 89 ASP A O 1
ATOM 731 N N . GLU A 1 90 ? 9.161 -2.739 -15.354 1.00 81.62 90 GLU A N 1
ATOM 732 C CA . GLU A 1 90 ? 9.859 -2.606 -14.069 1.00 81.62 90 GLU A CA 1
ATOM 733 C C . GLU A 1 90 ? 10.195 -3.979 -13.468 1.00 81.62 90 GLU A C 1
ATOM 735 O O . GLU A 1 90 ? 9.310 -4.754 -13.097 1.00 81.62 90 GLU A O 1
ATOM 740 N N . ALA A 1 91 ? 11.489 -4.277 -13.333 1.00 86.88 91 ALA A N 1
ATOM 741 C CA . ALA A 1 91 ? 11.946 -5.457 -12.607 1.00 86.88 91 ALA A CA 1
ATOM 742 C C . ALA A 1 91 ? 11.883 -5.211 -11.092 1.00 86.88 91 ALA A C 1
ATOM 744 O O . ALA A 1 91 ? 12.251 -4.143 -10.608 1.00 86.88 91 ALA A O 1
ATOM 745 N N . HIS A 1 92 ? 11.477 -6.230 -10.337 1.00 89.62 92 HIS A N 1
ATOM 746 C CA . HIS A 1 92 ? 11.450 -6.258 -8.873 1.00 89.62 92 HIS A CA 1
ATOM 747 C C . HIS A 1 92 ? 10.608 -5.159 -8.210 1.00 89.62 92 HIS A C 1
ATOM 749 O O . HIS A 1 92 ? 10.868 -4.767 -7.064 1.00 89.62 92 HIS A O 1
ATOM 755 N N . ARG A 1 93 ? 9.541 -4.731 -8.886 1.00 92.62 93 ARG A N 1
ATOM 756 C CA . ARG A 1 93 ? 8.569 -3.764 -8.381 1.00 92.62 93 ARG A CA 1
ATOM 757 C C . ARG A 1 93 ? 8.042 -4.179 -7.006 1.00 92.62 93 ARG A C 1
ATOM 759 O O . ARG A 1 93 ? 7.550 -5.302 -6.831 1.00 92.62 93 ARG A O 1
ATOM 766 N N . LEU A 1 94 ? 8.085 -3.267 -6.031 1.00 94.62 94 LEU A N 1
ATOM 767 C CA . LEU A 1 94 ? 7.421 -3.468 -4.741 1.00 94.62 94 LEU A CA 1
ATOM 768 C C . LEU A 1 94 ? 5.898 -3.485 -4.908 1.00 94.62 94 LEU A C 1
ATOM 770 O O . LEU A 1 94 ? 5.279 -2.513 -5.353 1.00 94.62 94 LEU A O 1
ATOM 774 N N . CYS A 1 95 ? 5.293 -4.580 -4.462 1.00 95.69 95 CYS A N 1
ATOM 775 C CA . CYS A 1 95 ? 3.852 -4.777 -4.437 1.00 95.69 95 CYS A CA 1
ATOM 776 C C . CYS A 1 95 ? 3.396 -5.182 -3.032 1.00 95.69 95 CYS A C 1
ATOM 778 O O . CYS A 1 95 ? 4.174 -5.722 -2.238 1.00 95.69 95 CYS A O 1
ATOM 780 N N . LEU A 1 96 ? 2.127 -4.925 -2.720 1.00 95.94 96 LEU A N 1
ATOM 781 C CA . LEU A 1 96 ? 1.502 -5.302 -1.457 1.00 95.94 96 LEU A CA 1
ATOM 782 C C . LEU A 1 96 ? 0.290 -6.198 -1.705 1.00 95.94 96 LEU A C 1
ATOM 784 O O . LEU A 1 96 ? -0.482 -5.953 -2.625 1.00 95.94 96 LEU A O 1
ATOM 788 N N . ALA A 1 97 ? 0.092 -7.207 -0.864 1.00 95.19 97 ALA A N 1
ATOM 789 C CA . ALA A 1 97 ? -1.137 -7.987 -0.820 1.00 95.19 97 ALA A CA 1
ATOM 790 C C . ALA A 1 97 ? -1.893 -7.693 0.478 1.00 95.19 97 ALA A C 1
ATOM 792 O O . ALA A 1 97 ? -1.308 -7.716 1.565 1.00 95.19 97 ALA A O 1
ATOM 793 N N . LEU A 1 98 ? -3.188 -7.419 0.354 1.00 93.38 98 LEU A N 1
ATOM 794 C CA . LEU A 1 98 ? -4.100 -7.166 1.462 1.00 93.38 98 LEU A CA 1
ATOM 795 C C . LEU A 1 98 ? -5.034 -8.348 1.644 1.00 93.38 98 LEU A C 1
ATOM 797 O O . LEU A 1 98 ? -5.791 -8.696 0.742 1.00 93.38 98 LEU A O 1
ATOM 801 N N . VAL A 1 99 ? -5.019 -8.919 2.842 1.00 90.62 99 VAL A N 1
ATOM 802 C CA . VAL A 1 99 ? -5.912 -10.015 3.210 1.00 90.62 99 VAL A CA 1
ATOM 803 C C . VAL A 1 99 ? -6.741 -9.575 4.401 1.00 90.62 99 VAL A C 1
ATOM 805 O O . VAL A 1 99 ? -6.200 -9.293 5.473 1.00 90.62 99 VAL A O 1
ATOM 808 N N . LYS A 1 100 ? -8.061 -9.514 4.223 1.00 87.56 100 LYS A N 1
ATOM 809 C CA . LYS A 1 100 ? -8.983 -9.320 5.338 1.00 87.56 100 LYS A CA 1
ATOM 810 C C . LYS A 1 100 ? -9.038 -10.610 6.152 1.00 87.56 100 LYS A C 1
ATOM 812 O O . LYS A 1 100 ? -9.312 -11.675 5.601 1.00 87.56 100 LYS A O 1
ATOM 817 N N . LEU A 1 101 ? -8.778 -10.524 7.453 1.00 85.88 101 LEU A N 1
ATOM 818 C CA . LEU A 1 101 ? -8.927 -11.679 8.329 1.00 85.88 101 LEU A CA 1
ATOM 819 C C . LEU A 1 101 ? -10.399 -11.836 8.703 1.00 85.88 101 LEU A C 1
ATOM 821 O O . LEU A 1 101 ? -11.055 -10.880 9.118 1.00 85.88 101 LEU A O 1
ATOM 825 N N . ALA A 1 102 ? -10.931 -13.046 8.537 1.00 76.81 102 ALA A N 1
ATOM 826 C CA . ALA A 1 102 ? -12.243 -13.365 9.072 1.00 76.81 102 ALA A CA 1
ATOM 827 C C . ALA A 1 102 ? -12.166 -13.304 10.602 1.00 76.81 102 ALA A C 1
ATOM 829 O O . ALA A 1 102 ? -11.334 -13.971 11.216 1.00 76.81 102 ALA A O 1
ATOM 830 N N . THR A 1 103 ? -13.029 -12.501 11.216 1.00 65.44 103 THR A N 1
ATOM 831 C CA . THR A 1 103 ? -13.251 -12.554 12.661 1.00 65.44 103 THR A CA 1
ATOM 832 C C . THR A 1 103 ? -13.945 -13.872 12.991 1.00 65.44 103 THR A C 1
ATOM 834 O O . THR A 1 103 ? -15.023 -14.133 12.452 1.00 65.44 103 THR A O 1
ATOM 837 N N . CYS A 1 104 ? -13.300 -14.694 13.822 1.00 49.59 104 CYS A N 1
ATOM 838 C CA . CYS A 1 104 ? -13.877 -15.906 14.407 1.00 49.59 104 CYS A CA 1
ATOM 839 C C . CYS A 1 104 ? -15.140 -15.611 15.224 1.00 49.59 104 CYS A C 1
ATOM 841 O O . CYS A 1 104 ? -15.194 -14.532 15.860 1.00 49.59 104 CYS A O 1
#

InterPro domains:
  IPR005508 B3 domain-containing protein At2g31720-like [PF03754] (3-69)
  IPR005508 B3 domain-containing protein At2g31720-like [PTHR31541] (6-101)
  IPR015300 DNA-binding pseudobarrel domain superfamily [G3DSA:2.40.330.10] (4-102)
  IPR015300 DNA-binding pseudobarrel domain superfamily [SSF101936] (22-86)

Solvent-accessible surface area (backbone atoms only — not comparable to full-atom values): 6436 Å² total; per-residue (Å²): 134,88,83,73,84,85,66,94,64,88,61,53,71,70,55,48,50,46,22,68,37,69,54,96,90,42,66,33,53,47,78,26,44,34,32,40,80,85,70,51,77,43,73,28,37,39,30,49,41,80,56,88,94,45,74,46,78,43,74,32,99,41,44,66,63,50,34,62,75,68,66,63,53,93,92,65,57,67,48,80,44,78,49,70,44,72,51,100,92,41,76,63,37,61,29,37,38,41,39,76,57,82,82,127

Foldseek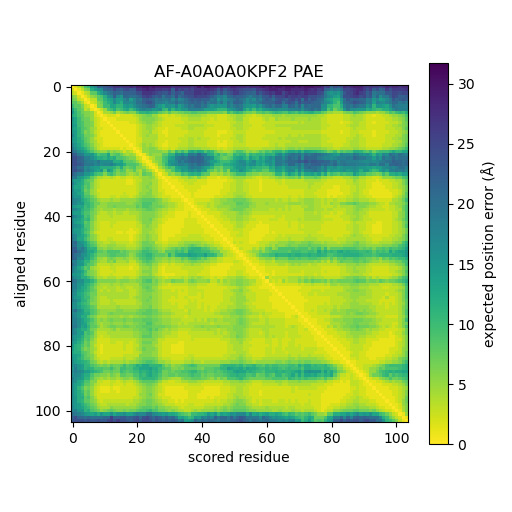 3Di:
DDDDPPDPDLDDPVQVVQQCDDDPNRGGFDWAWEQEPVRDTDTWTWHWDDDPPDIDIDTDDCVVVVCVVVVPDPPWDKDKDWFFDCDPVDGRGIYIYIYGDDDD

Organism: Cucumis sativus (NCBI:txid3659)

pLDDT: mean 85.11, std 13.04, range [36.44, 95.94]

Secondary structure (DSSP, 8-state):
-------S-SS-HHHHHHHH-EETTEEP-EEEEEE-TT--EEEEEEEEEEETTEEEEEEESSHHHHHHHHT--TT--EEEEEEEE--SS-TTEEEEEEEEPPP-

Sequence (104 aa):
MNTKLLSFDFATEEESELLSEQENKNKRGINVMVLDDVLEERMVCLKKWKIGSGEVYCLMTHWNSMVEKRGLKSGEEIQVWSFRKDDEDEAHRLCLALVKLATC